Protein AF-A0A7W6H1Q8-F1 (afdb_monomer_lite)

Organism: NCBI:txid1563671

Foldseek 3Di:
DDPLVVLVVLLVVLVVQLVVLVVVLVVLVVVLVVLVVVLVVLVVVVVVCVVPVVPDPPCVPVVVVVVVVSVVVNVVSVVVNVVSVVVNVVSVVSSVVSVVSSVVSVVVSVVVVVVVVVVVVVVVVVVVVVVVVVVVVVVVDDDD

Secondary structure (DSSP, 8-state):
--HHHHHHHHHHHHHHHHHHHHHHHHHHHHHHHHHHHHHHHHHHHHHHHHHTTTS-TT-HHHHHHHHHHHHHHHHHHHHHHHHHHHHHHHHHHHHHHHHHHHHHHHHHHHHHHHHHHHHHHHHHHHHHHHHHHHHHHHHH----

Radius of gyration: 34.93 Å; chains: 1; bounding box: 80×15×109 Å

Sequence (144 aa):
MSVISDLKEMQKLVDVKYRQQQESFARLLIQEDSLRKSLLRVDEHLADSRCNADADQKEIGADILWQAWLGRKKKELNMHLAKVLATKEQHIEQVRKAYGKVRITNALLSDESKKAKQKREKIQLDRTLDSAAAQHFKGAFRPC

Structure (mmCIF, N/CA/C/O backbone):
data_AF-A0A7W6H1Q8-F1
#
_entry.id   AF-A0A7W6H1Q8-F1
#
loop_
_atom_site.group_PDB
_atom_site.id
_atom_site.type_symbol
_atom_site.label_atom_id
_atom_site.label_alt_id
_atom_site.label_comp_id
_atom_site.label_asym_id
_atom_site.label_entity_id
_atom_site.label_seq_id
_atom_site.pdbx_PDB_ins_code
_atom_site.Cartn_x
_atom_site.Cartn_y
_atom_site.Cartn_z
_atom_site.occupancy
_atom_site.B_iso_or_equiv
_atom_site.auth_seq_id
_atom_site.auth_comp_id
_atom_site.auth_asym_id
_atom_site.auth_atom_id
_atom_site.pdbx_PDB_model_num
ATOM 1 N N . MET A 1 1 ? -7.532 6.762 33.526 1.00 57.00 1 MET A N 1
ATOM 2 C CA . MET A 1 1 ? -7.878 6.918 32.095 1.00 57.00 1 MET A CA 1
ATOM 3 C C . MET A 1 1 ? -8.964 5.908 31.746 1.00 57.00 1 MET A C 1
ATOM 5 O O . MET A 1 1 ? -9.005 4.856 32.370 1.00 57.00 1 MET A O 1
ATOM 9 N N . SER A 1 2 ? -9.922 6.259 30.882 1.00 84.94 2 SER A N 1
ATOM 10 C CA . SER A 1 2 ? -11.028 5.361 30.506 1.00 84.94 2 SER A CA 1
ATOM 11 C C . SER A 1 2 ? -10.645 4.585 29.249 1.00 84.94 2 SER A C 1
ATOM 13 O O . SER A 1 2 ? -10.211 5.207 28.289 1.00 84.94 2 SER A O 1
ATOM 15 N N . VAL A 1 3 ? -10.898 3.273 29.217 1.00 89.12 3 VAL A N 1
ATOM 16 C CA . VAL A 1 3 ? -10.614 2.374 28.074 1.00 89.12 3 VAL A CA 1
ATOM 17 C C . VAL A 1 3 ? -11.111 2.936 26.733 1.00 89.12 3 VAL A C 1
ATOM 19 O O . VAL A 1 3 ? -10.443 2.822 25.711 1.00 89.12 3 VAL A O 1
ATOM 22 N N . ILE A 1 4 ? -12.267 3.609 26.726 1.00 92.31 4 ILE A N 1
ATOM 23 C CA . ILE A 1 4 ? -12.826 4.240 25.519 1.00 92.31 4 ILE A CA 1
ATOM 24 C C . ILE A 1 4 ? -11.965 5.419 25.041 1.00 92.31 4 ILE A C 1
ATOM 26 O O . ILE A 1 4 ? -11.854 5.648 23.839 1.00 92.31 4 ILE A O 1
ATOM 30 N N . SER A 1 5 ? -11.382 6.187 25.963 1.00 93.12 5 SER A N 1
ATOM 31 C CA . SER A 1 5 ? -10.472 7.288 25.631 1.00 93.12 5 SER A CA 1
ATOM 32 C C . SER A 1 5 ? -9.204 6.756 24.969 1.00 93.12 5 SER A C 1
ATOM 34 O O . SER A 1 5 ? -8.824 7.245 23.908 1.00 93.12 5 SER A O 1
ATOM 36 N N . ASP A 1 6 ? -8.619 5.706 25.541 1.00 93.94 6 ASP A N 1
ATOM 37 C CA . ASP A 1 6 ? -7.379 5.102 25.048 1.00 93.94 6 ASP A CA 1
ATOM 38 C C . ASP A 1 6 ? -7.594 4.476 23.656 1.00 93.94 6 ASP A C 1
ATOM 40 O O . ASP A 1 6 ? -6.787 4.657 22.744 1.00 93.94 6 ASP A O 1
ATOM 44 N N . LEU A 1 7 ? -8.741 3.817 23.436 1.00 94.69 7 LEU A N 1
ATOM 45 C CA . LEU A 1 7 ? -9.123 3.287 22.121 1.00 94.69 7 LEU A CA 1
ATOM 46 C C . LEU A 1 7 ? -9.336 4.388 21.072 1.00 94.69 7 LEU A C 1
ATOM 48 O O . LEU A 1 7 ? -8.983 4.193 19.910 1.00 94.69 7 LEU A O 1
ATOM 52 N N . LYS A 1 8 ? -9.880 5.551 21.455 1.00 95.06 8 LYS A N 1
ATOM 53 C CA . LYS A 1 8 ? -10.011 6.707 20.548 1.00 95.06 8 LYS A CA 1
ATOM 54 C C . LYS A 1 8 ? -8.658 7.298 20.172 1.00 95.06 8 LYS A C 1
ATOM 56 O O . LYS A 1 8 ? -8.475 7.737 19.040 1.00 95.06 8 LYS A O 1
ATOM 61 N N . GLU A 1 9 ? -7.716 7.340 21.105 1.00 95.50 9 GLU A N 1
ATOM 62 C CA . GLU A 1 9 ? -6.357 7.796 20.819 1.00 95.50 9 GLU A CA 1
ATOM 63 C C . GLU A 1 9 ? -5.632 6.820 19.888 1.00 95.50 9 GLU A C 1
ATOM 65 O O . GLU A 1 9 ? -5.071 7.229 18.868 1.00 95.50 9 GLU A O 1
ATOM 70 N N . MET A 1 10 ? -5.750 5.518 20.160 1.00 95.56 10 MET A N 1
ATOM 71 C CA . MET A 1 10 ? -5.230 4.468 19.287 1.00 95.56 10 MET A CA 1
ATOM 72 C C . MET A 1 10 ? -5.835 4.545 17.882 1.00 95.56 10 MET A C 1
ATOM 74 O O . MET A 1 10 ? -5.099 4.442 16.903 1.00 95.56 10 MET A O 1
ATOM 78 N N . GLN A 1 11 ? -7.148 4.769 17.767 1.00 96.69 11 GLN A N 1
ATOM 79 C CA . GLN A 1 11 ? -7.835 4.932 16.483 1.00 96.69 11 GLN A CA 1
ATOM 80 C C . GLN A 1 11 ? -7.198 6.052 15.659 1.00 96.69 11 GLN A C 1
ATOM 82 O O . GLN A 1 11 ? -6.792 5.819 14.524 1.00 96.69 11 GLN A O 1
ATOM 87 N N . LYS A 1 12 ? -7.024 7.239 16.256 1.00 96.81 12 LYS A N 1
ATOM 88 C CA . LYS A 1 12 ? -6.387 8.380 15.583 1.00 96.81 12 LYS A CA 1
ATOM 89 C C . LYS A 1 12 ? -4.986 8.034 15.085 1.00 96.81 12 LYS A C 1
ATOM 91 O O . LYS A 1 12 ? -4.638 8.355 13.952 1.00 96.81 12 LYS A O 1
ATOM 96 N N . LEU A 1 13 ? -4.182 7.372 15.916 1.00 96.69 13 LEU A N 1
ATOM 97 C CA . LEU A 1 13 ? -2.806 7.017 15.568 1.00 96.69 13 LEU A CA 1
ATOM 98 C C . LEU A 1 13 ? -2.765 6.008 14.413 1.00 96.69 13 LEU A C 1
ATOM 100 O O . LEU A 1 13 ? -1.994 6.169 13.463 1.00 96.69 13 LEU A O 1
ATOM 104 N N . VAL A 1 14 ? -3.617 4.985 14.470 1.00 97.12 14 VAL A N 1
ATOM 105 C CA . VAL A 1 14 ? -3.715 3.954 13.434 1.00 97.12 14 VAL A CA 1
ATOM 106 C C . VAL A 1 14 ? -4.236 4.541 12.117 1.00 97.12 14 VAL A C 1
ATOM 108 O O . VAL A 1 14 ? -3.687 4.212 11.065 1.00 97.12 14 VAL A O 1
ATOM 111 N N . ASP A 1 15 ? -5.198 5.465 12.160 1.00 97.31 15 ASP A N 1
ATOM 112 C CA . ASP A 1 15 ? -5.695 6.181 10.979 1.00 97.31 15 ASP A CA 1
ATOM 113 C C . ASP A 1 15 ? -4.600 7.023 10.315 1.00 97.31 15 ASP A C 1
ATOM 115 O O . ASP A 1 15 ? -4.421 6.968 9.097 1.00 97.31 15 ASP A O 1
ATOM 119 N N . VAL A 1 16 ? -3.820 7.769 11.104 1.00 97.50 16 VAL A N 1
ATOM 120 C CA . VAL A 1 16 ? -2.683 8.550 10.589 1.00 97.50 16 VAL A CA 1
ATOM 121 C C . VAL A 1 16 ? -1.650 7.630 9.940 1.00 97.50 16 VAL A C 1
ATOM 123 O O . VAL A 1 16 ? -1.191 7.898 8.828 1.00 97.50 16 VAL A O 1
ATOM 126 N N . LYS A 1 17 ? -1.315 6.508 10.588 1.00 96.06 17 LYS A N 1
ATOM 127 C CA . LYS A 1 17 ? -0.397 5.512 10.019 1.00 96.06 17 LYS A CA 1
ATOM 128 C C . LYS A 1 17 ? -0.936 4.912 8.725 1.00 96.06 17 LYS A C 1
ATOM 130 O O . LYS A 1 17 ? -0.164 4.733 7.789 1.00 96.06 17 LYS A O 1
ATOM 135 N N . TYR A 1 18 ? -2.230 4.617 8.649 1.00 97.94 18 TYR A N 1
ATOM 136 C CA . TYR A 1 18 ? -2.847 4.101 7.433 1.00 97.94 18 TYR A CA 1
ATOM 137 C C . TYR A 1 18 ? -2.758 5.102 6.276 1.00 97.94 18 TYR A C 1
ATOM 139 O O . TYR A 1 18 ? -2.285 4.731 5.202 1.00 97.94 18 TYR A O 1
ATOM 147 N N . ARG A 1 19 ? -3.097 6.375 6.514 1.00 97.38 19 ARG A N 1
ATOM 148 C CA . ARG A 1 19 ? -2.972 7.446 5.508 1.00 97.38 19 ARG A CA 1
ATOM 149 C C . ARG A 1 19 ? -1.538 7.602 5.013 1.00 97.38 19 ARG A C 1
ATOM 151 O O . ARG A 1 19 ? -1.305 7.627 3.810 1.00 97.38 19 ARG A O 1
ATOM 158 N N . GLN A 1 20 ? -0.568 7.594 5.928 1.00 96.62 20 GLN A N 1
ATOM 159 C CA . GLN A 1 20 ? 0.851 7.652 5.574 1.00 96.62 20 GLN A CA 1
ATOM 160 C C . GLN A 1 20 ? 1.253 6.508 4.623 1.00 96.62 20 GLN A C 1
ATOM 162 O O . GLN A 1 20 ? 1.997 6.726 3.664 1.00 96.62 20 GLN A O 1
ATOM 167 N N . GLN A 1 21 ? 0.760 5.288 4.867 1.00 96.44 21 GLN A N 1
ATOM 168 C CA . GLN A 1 21 ? 1.037 4.144 3.993 1.00 96.44 21 GLN A CA 1
ATOM 169 C C . GLN A 1 21 ? 0.340 4.265 2.636 1.00 96.44 21 GLN A C 1
ATOM 171 O O . GLN A 1 21 ? 0.949 3.945 1.615 1.00 96.44 21 GLN A O 1
ATOM 176 N N . GLN A 1 22 ? -0.897 4.770 2.599 1.00 96.69 22 GLN A N 1
ATOM 177 C CA . GLN A 1 22 ? -1.608 5.037 1.346 1.00 96.69 22 GLN A CA 1
ATOM 178 C C . GLN A 1 22 ? -0.876 6.068 0.481 1.00 96.69 22 GLN A C 1
ATOM 180 O O . GLN A 1 22 ? -0.692 5.837 -0.709 1.00 96.69 22 GLN A O 1
ATOM 185 N N . GLU A 1 23 ? -0.409 7.172 1.068 1.00 96.69 23 GLU A N 1
ATOM 186 C CA . GLU A 1 23 ? 0.355 8.200 0.351 1.00 96.69 23 GLU A CA 1
ATOM 187 C C . GLU A 1 23 ? 1.680 7.657 -0.190 1.00 96.69 23 GLU A C 1
ATOM 189 O O . GLU A 1 23 ? 2.064 7.933 -1.326 1.00 96.69 23 GLU A O 1
ATOM 194 N N . SER A 1 24 ? 2.386 6.862 0.619 1.00 94.06 24 SER A N 1
ATOM 195 C CA . SER A 1 24 ? 3.617 6.191 0.196 1.00 94.06 24 SER A CA 1
ATOM 196 C C . SER A 1 24 ? 3.371 5.276 -1.007 1.00 94.06 24 SER A C 1
ATOM 198 O O . SER A 1 24 ? 4.078 5.359 -2.011 1.00 94.06 24 SER A O 1
ATOM 200 N N . PHE A 1 25 ? 2.308 4.472 -0.949 1.00 96.44 25 PHE A N 1
ATOM 201 C CA . PHE A 1 25 ? 1.914 3.597 -2.047 1.00 96.44 25 PHE A CA 1
ATOM 202 C C . PHE A 1 25 ? 1.479 4.377 -3.296 1.00 96.44 25 PHE A C 1
ATOM 204 O O . PHE A 1 25 ? 1.875 4.026 -4.404 1.00 96.44 25 PHE A O 1
ATOM 211 N N . ALA A 1 26 ? 0.735 5.474 -3.138 1.00 96.19 26 ALA A N 1
ATOM 212 C CA . ALA A 1 26 ? 0.333 6.334 -4.249 1.00 96.19 26 ALA A CA 1
ATOM 213 C C . ALA A 1 26 ? 1.544 6.937 -4.977 1.00 96.19 26 ALA A C 1
ATOM 215 O O . ALA A 1 26 ? 1.589 6.930 -6.207 1.00 96.19 26 ALA A O 1
ATOM 216 N N . ARG A 1 27 ? 2.568 7.386 -4.237 1.00 95.94 27 ARG A N 1
ATOM 217 C CA . ARG A 1 27 ? 3.835 7.849 -4.830 1.00 95.94 27 ARG A CA 1
ATOM 218 C C . ARG A 1 27 ? 4.515 6.757 -5.655 1.00 95.94 27 ARG A C 1
ATOM 220 O O . ARG A 1 27 ? 5.004 7.045 -6.744 1.00 95.94 27 ARG A O 1
ATOM 227 N N . LEU A 1 28 ? 4.507 5.515 -5.173 1.00 96.25 28 LEU A N 1
ATOM 228 C CA . LEU A 1 28 ? 5.060 4.377 -5.909 1.00 96.25 28 LEU A CA 1
ATOM 229 C C . LEU A 1 28 ? 4.290 4.112 -7.212 1.00 96.25 28 LEU A C 1
ATOM 231 O O . LEU A 1 28 ? 4.912 3.886 -8.247 1.00 96.25 28 LEU A O 1
ATOM 235 N N . LEU A 1 29 ? 2.956 4.199 -7.197 1.00 96.88 29 LEU A N 1
ATOM 236 C CA . LEU A 1 29 ? 2.140 4.045 -8.410 1.00 96.88 29 LEU A CA 1
ATOM 237 C C . LEU A 1 29 ? 2.433 5.133 -9.451 1.00 96.88 29 LEU A C 1
ATOM 239 O O . LEU A 1 29 ? 2.514 4.834 -10.640 1.00 96.88 29 LEU A O 1
ATOM 243 N N . ILE A 1 30 ? 2.642 6.379 -9.015 1.00 97.56 30 ILE A N 1
ATOM 244 C CA . ILE A 1 30 ? 3.042 7.479 -9.906 1.00 97.56 30 ILE A CA 1
ATOM 245 C C . ILE A 1 30 ? 4.413 7.190 -10.535 1.00 97.56 30 ILE A C 1
ATOM 247 O O . ILE A 1 30 ? 4.599 7.381 -11.737 1.00 97.56 30 ILE A O 1
ATOM 251 N N . GLN A 1 31 ? 5.369 6.691 -9.744 1.00 96.56 31 GLN A N 1
ATOM 252 C CA . GLN A 1 31 ? 6.682 6.286 -10.255 1.00 96.56 31 GLN A CA 1
ATOM 253 C C . GLN A 1 31 ? 6.562 5.160 -11.289 1.00 96.56 31 GLN A C 1
ATOM 255 O O . GLN A 1 31 ? 7.141 5.262 -12.368 1.00 96.56 31 GLN A O 1
ATOM 260 N N . GLU A 1 32 ? 5.772 4.125 -11.005 1.00 97.69 32 GLU A N 1
ATOM 261 C CA . GLU A 1 32 ? 5.503 3.034 -11.945 1.00 97.69 32 GLU A CA 1
ATOM 262 C C . GLU A 1 32 ? 4.913 3.545 -13.269 1.00 97.69 32 GLU A C 1
ATOM 264 O O . GLU A 1 32 ? 5.411 3.195 -14.339 1.00 97.69 32 GLU A O 1
ATOM 269 N N . ASP A 1 33 ? 3.889 4.399 -13.206 1.00 97.94 33 ASP A N 1
ATOM 270 C CA . ASP A 1 33 ? 3.245 4.975 -14.390 1.00 97.94 33 ASP A CA 1
ATOM 271 C C . ASP A 1 33 ? 4.228 5.816 -15.221 1.00 97.94 33 ASP A C 1
ATOM 273 O O . ASP A 1 33 ? 4.326 5.654 -16.438 1.00 97.94 33 ASP A O 1
ATOM 277 N N . SER A 1 34 ? 5.034 6.658 -14.567 1.00 97.56 34 SER A N 1
ATOM 278 C CA . SER A 1 34 ? 6.052 7.465 -15.253 1.00 97.56 34 SER A CA 1
ATOM 279 C C . SER A 1 34 ? 7.116 6.619 -15.965 1.00 97.56 34 SER A C 1
ATOM 281 O O . SER A 1 34 ? 7.510 6.947 -17.090 1.00 97.56 34 SER A O 1
ATOM 283 N N . LEU A 1 35 ? 7.545 5.503 -15.363 1.00 97.31 35 LEU A N 1
ATOM 284 C CA . LEU A 1 35 ? 8.485 4.565 -15.980 1.00 97.31 35 LEU A CA 1
ATOM 285 C C . LEU A 1 35 ? 7.856 3.875 -17.191 1.00 97.31 35 LEU A C 1
ATOM 287 O O . LEU A 1 35 ? 8.482 3.818 -18.249 1.00 97.31 35 LEU A O 1
ATOM 291 N N . ARG A 1 36 ? 6.603 3.419 -17.076 1.00 97.50 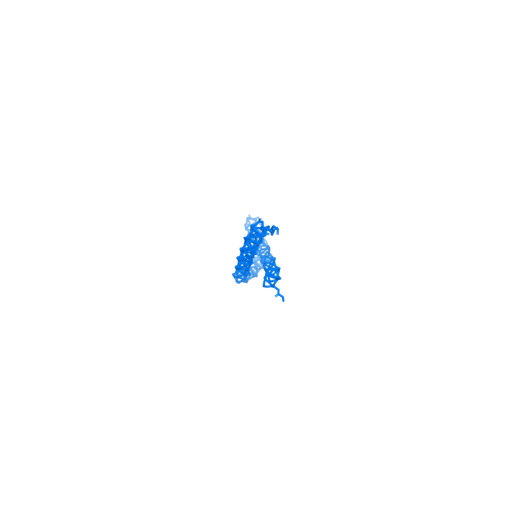36 ARG A N 1
ATOM 292 C CA . ARG A 1 36 ? 5.867 2.806 -18.193 1.00 97.50 36 ARG A CA 1
ATOM 293 C C . ARG A 1 36 ? 5.694 3.779 -19.359 1.00 97.50 36 ARG A C 1
ATOM 295 O O . ARG A 1 36 ? 5.976 3.417 -20.495 1.00 97.50 36 ARG A O 1
ATOM 302 N N . LYS A 1 37 ? 5.326 5.033 -19.085 1.00 97.19 37 LYS A N 1
ATOM 303 C CA . LYS A 1 37 ? 5.244 6.099 -20.101 1.00 97.19 37 LYS A CA 1
ATOM 304 C C . LYS A 1 37 ? 6.588 6.408 -20.755 1.00 97.19 37 LYS A C 1
ATOM 306 O O . LYS A 1 37 ? 6.629 6.789 -21.919 1.00 97.19 37 LYS A O 1
ATOM 311 N N . SER A 1 38 ? 7.685 6.299 -20.010 1.00 95.25 38 SER A N 1
ATOM 312 C CA . SER A 1 38 ? 9.029 6.514 -20.559 1.00 95.25 38 SER A CA 1
ATOM 313 C C . SER A 1 38 ? 9.453 5.356 -21.462 1.00 95.25 38 SER A C 1
ATOM 315 O O . SER A 1 38 ? 10.038 5.593 -22.512 1.00 95.25 38 SER A O 1
ATOM 317 N N . LEU A 1 39 ? 9.110 4.116 -21.093 1.00 95.44 39 LEU A N 1
ATOM 318 C CA . LEU A 1 39 ? 9.327 2.940 -21.938 1.00 95.44 39 LEU A CA 1
ATOM 319 C C . LEU A 1 39 ? 8.526 3.019 -23.239 1.00 95.44 39 LEU A C 1
ATOM 321 O O . LEU A 1 39 ? 9.101 2.790 -24.296 1.00 95.44 39 LEU A O 1
ATOM 325 N N . LEU A 1 40 ? 7.248 3.407 -23.167 1.00 94.94 40 LEU A N 1
ATOM 326 C CA . LEU A 1 40 ? 6.411 3.600 -24.356 1.00 94.94 40 LEU A CA 1
ATOM 327 C C . LEU A 1 40 ? 7.026 4.616 -25.324 1.00 94.94 40 LEU A C 1
ATOM 329 O O . LEU A 1 40 ? 7.173 4.308 -26.497 1.00 94.94 40 LEU A O 1
ATOM 333 N N . ARG A 1 41 ? 7.489 5.769 -24.823 1.00 92.19 41 ARG A N 1
ATOM 334 C CA . ARG A 1 41 ? 8.175 6.775 -25.652 1.00 92.19 41 ARG A CA 1
ATOM 335 C C . ARG A 1 41 ? 9.440 6.239 -26.322 1.00 92.19 41 ARG A C 1
ATOM 337 O O . ARG A 1 41 ? 9.700 6.530 -27.482 1.00 92.19 41 ARG A O 1
ATOM 344 N N . VAL A 1 42 ? 10.242 5.454 -25.601 1.00 90.12 42 VAL A N 1
ATOM 345 C CA . VAL A 1 42 ? 11.437 4.811 -26.177 1.00 90.12 42 VAL A CA 1
ATOM 346 C C . VAL A 1 42 ? 11.052 3.812 -27.273 1.00 90.12 42 VAL A C 1
ATOM 348 O O . VAL A 1 42 ? 11.743 3.728 -28.286 1.00 90.12 42 VAL A O 1
ATOM 351 N N . ASP A 1 43 ? 9.954 3.082 -27.091 1.00 88.81 43 ASP A N 1
ATOM 352 C CA . ASP A 1 43 ? 9.452 2.122 -28.075 1.00 88.81 43 ASP A CA 1
ATOM 353 C C . ASP A 1 43 ? 8.853 2.804 -29.316 1.00 88.81 43 ASP A C 1
ATOM 355 O O . ASP A 1 43 ? 9.089 2.334 -30.427 1.00 88.81 43 ASP A O 1
ATOM 359 N N . GLU A 1 44 ? 8.168 3.938 -29.150 1.00 88.56 44 GLU A N 1
ATOM 360 C CA . GLU A 1 44 ? 7.696 4.794 -30.249 1.00 88.56 44 GLU A CA 1
ATOM 361 C C . GLU A 1 44 ? 8.872 5.302 -31.091 1.00 88.56 44 GLU A C 1
ATOM 363 O O . GLU A 1 44 ? 8.904 5.078 -32.298 1.00 88.56 44 GLU A O 1
ATOM 368 N N . HIS A 1 45 ? 9.908 5.865 -30.456 1.00 84.00 45 HIS A N 1
ATOM 369 C CA . HIS A 1 45 ? 11.111 6.302 -31.171 1.00 84.00 45 HIS A CA 1
ATOM 370 C C . HIS A 1 45 ? 11.800 5.158 -31.930 1.00 84.00 45 HIS A C 1
ATOM 372 O O . HIS A 1 45 ? 12.294 5.360 -33.036 1.00 84.00 45 HIS A O 1
ATOM 378 N N . LEU A 1 46 ? 11.817 3.944 -31.367 1.00 80.56 46 LEU A N 1
ATOM 379 C CA . LEU A 1 46 ? 12.356 2.764 -32.049 1.00 80.56 46 LEU A CA 1
ATOM 380 C C . LEU A 1 46 ? 11.520 2.339 -33.260 1.00 80.56 46 LEU A C 1
ATOM 382 O O . LEU A 1 46 ? 12.087 1.818 -34.221 1.00 80.56 46 LEU A O 1
ATOM 386 N N . ALA A 1 47 ? 10.198 2.495 -33.206 1.00 81.31 47 ALA A N 1
ATOM 387 C CA . ALA A 1 47 ? 9.314 2.193 -34.325 1.00 81.31 47 ALA A CA 1
ATOM 388 C C . ALA A 1 47 ? 9.468 3.239 -35.440 1.00 81.31 47 ALA A C 1
ATOM 390 O O . ALA A 1 47 ? 9.691 2.869 -36.592 1.00 81.31 47 ALA A O 1
ATOM 391 N N . ASP A 1 48 ? 9.464 4.525 -35.084 1.00 80.12 48 ASP A N 1
ATOM 392 C CA . ASP A 1 48 ? 9.618 5.639 -36.025 1.00 80.12 48 ASP A CA 1
ATOM 393 C C . ASP A 1 48 ? 10.962 5.587 -36.762 1.00 80.12 48 ASP A C 1
ATOM 395 O O . ASP A 1 48 ? 11.015 5.761 -37.981 1.00 80.12 48 ASP A O 1
ATOM 399 N N . SER A 1 49 ? 12.060 5.294 -36.054 1.00 73.06 49 SER A N 1
ATOM 400 C CA . SER A 1 49 ? 13.378 5.150 -36.685 1.00 73.06 49 SER A CA 1
ATOM 401 C C . SER A 1 49 ? 13.433 3.990 -37.686 1.00 73.06 49 SER A C 1
ATOM 403 O O . SER A 1 49 ? 14.136 4.098 -38.684 1.00 73.06 49 SER A O 1
ATOM 405 N N . ARG A 1 50 ? 12.686 2.896 -37.469 1.00 71.94 50 ARG A N 1
ATOM 406 C CA . ARG A 1 50 ? 12.640 1.765 -38.417 1.00 71.94 50 ARG A CA 1
ATOM 407 C C . ARG A 1 50 ? 11.827 2.090 -39.665 1.00 71.94 50 ARG A C 1
ATOM 409 O O . ARG A 1 50 ? 12.230 1.692 -40.748 1.00 71.94 50 ARG A O 1
ATOM 416 N N . CYS A 1 51 ? 10.712 2.804 -39.520 1.00 70.62 51 CYS A N 1
ATOM 417 C CA . CYS A 1 51 ? 9.859 3.185 -40.649 1.00 70.62 51 CYS A CA 1
ATOM 418 C C . CYS A 1 51 ? 10.526 4.209 -41.584 1.00 70.62 51 CYS A C 1
ATOM 420 O O . CYS A 1 51 ? 10.235 4.221 -42.774 1.00 70.62 51 CYS A O 1
ATOM 422 N N . ASN A 1 52 ? 11.424 5.052 -41.062 1.00 63.84 52 ASN A N 1
ATOM 423 C CA . ASN A 1 52 ? 12.107 6.098 -41.834 1.00 63.84 52 ASN A CA 1
ATOM 424 C C . ASN A 1 52 ? 13.467 5.663 -42.424 1.00 63.84 52 ASN A C 1
ATOM 426 O O . ASN A 1 52 ? 14.097 6.441 -43.138 1.00 63.84 52 ASN A O 1
ATOM 430 N N . ALA A 1 53 ? 13.929 4.438 -42.149 1.00 59.75 53 ALA A N 1
ATOM 431 C CA . ALA A 1 53 ? 15.245 3.943 -42.571 1.00 59.75 53 ALA A CA 1
ATOM 432 C C . ALA A 1 53 ? 15.363 3.632 -44.081 1.00 59.75 53 ALA A C 1
ATOM 434 O O . ALA A 1 53 ? 16.478 3.493 -44.581 1.00 59.75 53 ALA A O 1
ATOM 435 N N . ASP A 1 54 ? 14.250 3.571 -44.821 1.00 56.19 54 ASP A N 1
ATOM 436 C CA . ASP A 1 54 ? 14.246 3.309 -46.271 1.00 56.19 54 ASP A CA 1
ATOM 437 C C . ASP A 1 54 ? 14.691 4.522 -47.122 1.00 56.19 54 ASP A C 1
ATOM 439 O O . ASP A 1 54 ? 14.898 4.379 -48.328 1.00 56.19 54 ASP A O 1
ATOM 443 N N . ALA A 1 55 ? 14.860 5.713 -46.528 1.00 56.81 55 ALA A N 1
ATOM 444 C CA . ALA A 1 55 ? 15.093 6.953 -47.275 1.00 56.81 55 ALA A CA 1
ATOM 445 C C . ALA A 1 55 ? 16.567 7.386 -47.423 1.00 56.81 55 ALA A C 1
ATOM 447 O O . ALA A 1 55 ? 16.874 8.058 -48.403 1.00 56.81 55 ALA A O 1
ATOM 448 N N . ASP A 1 56 ? 17.492 7.007 -46.527 1.00 54.44 56 ASP A N 1
ATOM 449 C CA . ASP A 1 56 ? 18.873 7.526 -46.571 1.00 54.44 56 ASP A CA 1
ATOM 450 C C . ASP A 1 56 ? 19.938 6.513 -46.109 1.00 54.44 56 ASP A C 1
ATOM 452 O O . ASP A 1 56 ? 20.265 6.352 -44.935 1.00 54.44 56 ASP A O 1
ATOM 456 N N . GLN A 1 57 ? 20.575 5.860 -47.083 1.00 52.22 57 GLN A N 1
ATOM 457 C CA . GLN A 1 57 ? 21.598 4.819 -46.901 1.00 52.22 57 GLN A CA 1
ATOM 458 C C . GLN A 1 57 ? 22.990 5.361 -46.476 1.00 52.22 57 GLN A C 1
ATOM 460 O O . GLN A 1 57 ? 23.983 4.634 -46.531 1.00 52.22 57 GLN A O 1
ATOM 465 N N . LYS A 1 58 ? 23.106 6.638 -46.071 1.00 49.59 58 LYS A N 1
ATOM 466 C CA . LYS A 1 58 ? 24.398 7.325 -45.830 1.00 49.59 58 LYS A CA 1
ATOM 467 C C . LYS A 1 58 ? 24.804 7.512 -44.358 1.00 49.59 58 LYS A C 1
ATOM 469 O O . LYS A 1 58 ? 25.948 7.886 -44.118 1.00 49.59 58 LYS A O 1
ATOM 474 N N . GLU A 1 59 ? 23.963 7.178 -43.375 1.00 53.66 59 GLU A N 1
ATOM 475 C CA . GLU A 1 59 ? 24.246 7.421 -41.939 1.00 53.66 59 GLU A CA 1
ATOM 476 C C . GLU A 1 59 ? 24.390 6.154 -41.067 1.00 53.66 59 GLU A C 1
ATOM 478 O O . GLU A 1 59 ? 24.191 6.178 -39.852 1.00 53.66 59 GLU A O 1
ATOM 483 N N . ILE A 1 60 ? 24.804 5.030 -41.659 1.00 57.66 60 ILE A N 1
ATOM 484 C CA . ILE A 1 60 ? 24.849 3.702 -41.007 1.00 57.66 60 ILE A CA 1
ATOM 485 C C . ILE A 1 60 ? 25.615 3.704 -39.661 1.00 57.66 60 ILE A C 1
ATOM 487 O O . ILE A 1 60 ? 25.234 3.009 -38.721 1.00 57.66 60 ILE A O 1
ATOM 491 N N . GLY A 1 61 ? 26.679 4.501 -39.519 1.00 58.34 61 GLY A N 1
ATOM 492 C CA . GLY A 1 61 ? 27.455 4.576 -38.271 1.00 58.34 61 GLY A CA 1
ATOM 493 C C . GLY A 1 61 ? 26.772 5.349 -37.132 1.00 58.34 61 GLY A C 1
ATOM 494 O O . GLY A 1 61 ? 26.923 4.981 -35.965 1.00 58.34 61 GLY A O 1
ATOM 495 N N . ALA A 1 62 ? 26.013 6.401 -37.456 1.00 64.81 62 ALA A N 1
ATOM 496 C CA . ALA A 1 62 ? 25.293 7.208 -36.471 1.00 64.81 62 ALA A CA 1
ATOM 497 C C . ALA A 1 62 ? 24.049 6.468 -35.951 1.00 64.81 62 ALA A C 1
ATOM 499 O O . ALA A 1 62 ? 23.794 6.479 -34.743 1.00 64.81 62 ALA A O 1
ATOM 500 N N . ASP A 1 63 ? 23.350 5.738 -36.827 1.00 73.88 63 ASP A N 1
ATOM 501 C CA . ASP A 1 63 ? 22.189 4.928 -36.448 1.00 73.88 63 ASP A CA 1
ATOM 502 C C . ASP A 1 63 ? 22.579 3.777 -35.502 1.00 73.88 63 ASP A C 1
ATOM 504 O O . ASP A 1 63 ? 21.965 3.610 -34.453 1.00 73.88 63 ASP A O 1
ATOM 508 N N . ILE A 1 64 ? 23.681 3.055 -35.744 1.00 77.00 64 ILE A N 1
ATOM 509 C CA . ILE A 1 64 ? 24.121 1.971 -34.838 1.00 77.00 64 ILE A CA 1
ATOM 510 C C . ILE A 1 64 ? 24.393 2.486 -33.412 1.00 77.00 64 ILE A C 1
ATOM 512 O O . ILE A 1 64 ? 24.005 1.846 -32.427 1.00 77.00 64 ILE A O 1
ATOM 516 N N . LEU A 1 65 ? 25.046 3.646 -33.272 1.00 82.19 65 LEU A N 1
ATOM 517 C CA . LEU A 1 65 ? 25.313 4.257 -31.964 1.00 82.19 65 LEU A CA 1
ATOM 518 C C . LEU A 1 65 ? 24.021 4.710 -31.269 1.00 82.19 65 LEU A C 1
ATOM 520 O O . LEU A 1 65 ? 23.879 4.507 -30.056 1.00 82.19 65 LEU A O 1
ATOM 524 N N . TRP A 1 66 ? 23.082 5.276 -32.030 1.00 81.56 66 TRP A N 1
ATOM 525 C CA . TRP A 1 66 ? 21.759 5.684 -31.560 1.00 81.56 66 TRP A CA 1
ATOM 526 C C . TRP A 1 66 ? 20.919 4.488 -31.088 1.00 81.56 66 TRP A C 1
ATOM 528 O O . TRP A 1 66 ? 20.454 4.473 -29.945 1.00 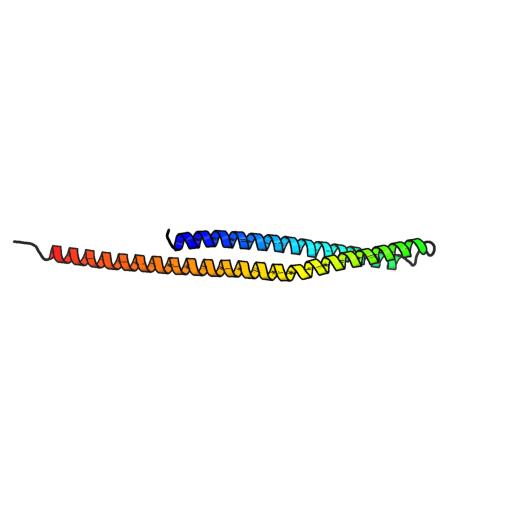81.56 66 TRP A O 1
ATOM 538 N N . GLN A 1 67 ? 20.825 3.429 -31.895 1.00 80.94 67 GLN A N 1
ATOM 539 C CA . GLN A 1 67 ? 20.148 2.174 -31.550 1.00 80.94 67 GLN A CA 1
ATOM 540 C C . GLN A 1 67 ? 20.761 1.528 -30.298 1.00 80.94 67 GLN A C 1
ATOM 542 O O . GLN A 1 67 ? 20.047 1.086 -29.392 1.00 80.94 67 GLN A O 1
ATOM 547 N N . ALA A 1 68 ? 22.094 1.519 -30.188 1.00 86.88 68 ALA A N 1
ATOM 548 C CA . ALA A 1 68 ? 22.777 0.999 -29.008 1.00 86.88 68 ALA A CA 1
ATOM 549 C C . ALA A 1 68 ? 22.484 1.835 -27.749 1.00 86.88 68 ALA A C 1
ATOM 551 O O . ALA A 1 68 ? 22.327 1.280 -26.656 1.00 86.88 68 ALA A O 1
ATOM 552 N N . TRP A 1 69 ? 22.400 3.164 -27.874 1.00 89.31 69 TRP A N 1
ATOM 553 C CA . TRP A 1 69 ? 22.014 4.046 -26.771 1.00 89.31 69 TRP A CA 1
ATOM 554 C C . TRP A 1 69 ? 20.558 3.822 -26.339 1.00 89.31 69 TRP A C 1
ATOM 556 O O . TRP A 1 69 ? 20.317 3.638 -25.143 1.00 89.31 69 TRP A O 1
ATOM 566 N N . LEU A 1 70 ? 19.619 3.725 -27.285 1.00 87.62 70 LEU A N 1
ATOM 567 C CA . LEU A 1 70 ? 18.212 3.391 -27.028 1.00 87.62 70 LEU A CA 1
ATOM 568 C C . LEU A 1 70 ? 18.074 2.044 -26.309 1.00 87.62 70 LEU A C 1
ATOM 570 O O . LEU A 1 70 ? 17.381 1.947 -25.295 1.00 87.62 70 LEU A O 1
ATOM 574 N N . GLY A 1 71 ? 18.796 1.017 -26.766 1.00 88.81 71 GLY A N 1
ATOM 575 C CA . GLY A 1 71 ? 18.815 -0.299 -26.126 1.00 88.81 71 GLY A CA 1
ATOM 576 C C . GLY A 1 71 ? 19.312 -0.249 -24.677 1.00 88.81 71 GLY A C 1
ATOM 577 O O . GLY A 1 71 ? 18.693 -0.834 -23.780 1.00 88.81 71 GLY A O 1
ATOM 578 N N . ARG A 1 72 ? 20.389 0.506 -24.409 1.00 92.12 72 ARG A N 1
ATOM 579 C CA . ARG A 1 72 ? 20.875 0.739 -23.037 1.00 92.12 72 ARG A CA 1
ATOM 580 C C . ARG A 1 72 ? 19.834 1.467 -22.187 1.00 92.12 72 ARG A C 1
ATOM 582 O O . ARG A 1 72 ? 19.600 1.054 -21.052 1.00 92.12 72 ARG A O 1
ATOM 589 N N . LYS A 1 73 ? 19.174 2.491 -22.733 1.00 92.69 73 LYS A N 1
ATOM 590 C CA . LYS A 1 73 ? 18.140 3.254 -22.021 1.00 92.69 73 LYS A CA 1
ATOM 591 C C . LYS A 1 73 ? 16.904 2.426 -21.702 1.00 92.69 73 LYS A C 1
ATOM 593 O O . LYS A 1 73 ? 16.434 2.457 -20.567 1.00 92.69 73 LYS A O 1
ATOM 598 N N . LYS A 1 74 ? 16.433 1.602 -22.638 1.00 93.88 74 LYS A N 1
ATOM 599 C CA . LYS A 1 74 ? 15.340 0.653 -22.391 1.00 93.88 74 LYS A CA 1
ATOM 600 C C . LYS A 1 74 ? 15.693 -0.335 -21.277 1.00 93.88 74 LYS A C 1
ATOM 602 O O . LYS A 1 74 ? 14.878 -0.583 -20.391 1.00 93.88 74 LYS A O 1
ATOM 607 N N . LYS A 1 75 ? 16.920 -0.873 -21.280 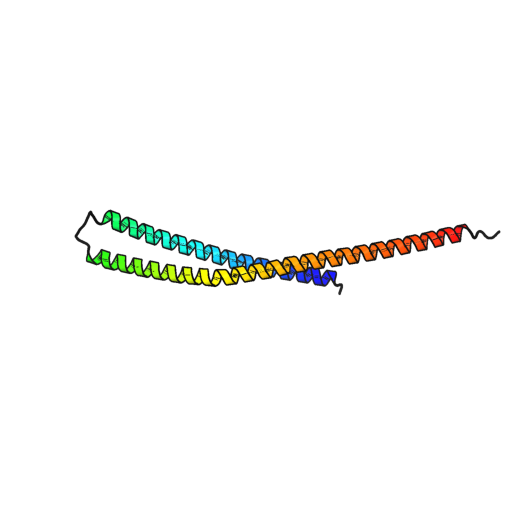1.00 95.44 75 LYS A N 1
ATOM 608 C CA . LYS A 1 75 ? 17.402 -1.775 -20.221 1.00 95.44 75 LYS A CA 1
ATOM 609 C C . LYS A 1 75 ? 17.434 -1.090 -18.851 1.00 95.44 75 LYS A C 1
ATOM 611 O O . LYS A 1 75 ? 16.996 -1.689 -17.872 1.00 95.44 75 LYS A O 1
ATOM 616 N N . GLU A 1 76 ? 17.919 0.148 -18.786 1.00 96.06 76 GLU A N 1
ATOM 617 C CA . GLU A 1 76 ? 17.940 0.964 -17.565 1.00 96.06 76 GLU A CA 1
ATOM 618 C C . GLU A 1 76 ? 16.520 1.180 -17.011 1.00 96.06 76 GLU A C 1
ATOM 620 O O . GLU A 1 76 ? 16.248 0.867 -15.850 1.00 96.06 76 GLU A O 1
ATOM 625 N N . LEU A 1 77 ? 15.583 1.616 -17.862 1.00 96.44 77 LEU A N 1
ATOM 626 C CA . LEU A 1 77 ? 14.182 1.827 -17.487 1.00 96.44 77 LEU A CA 1
ATOM 627 C C . LEU A 1 77 ? 13.493 0.534 -17.025 1.00 96.44 77 LEU A C 1
ATOM 629 O O . LEU A 1 77 ? 12.786 0.547 -16.018 1.00 96.44 77 LEU A O 1
ATOM 633 N N . ASN A 1 78 ? 13.731 -0.590 -17.706 1.00 96.94 78 ASN A N 1
ATOM 634 C CA . ASN A 1 78 ? 13.196 -1.894 -17.305 1.00 96.94 78 ASN A CA 1
ATOM 635 C C . ASN A 1 78 ? 13.742 -2.356 -15.950 1.00 96.94 78 ASN A C 1
ATOM 637 O O . ASN A 1 78 ? 12.991 -2.901 -15.143 1.00 96.94 78 ASN A O 1
ATOM 641 N N . MET A 1 79 ? 15.025 -2.112 -15.669 1.00 97.56 79 MET A N 1
ATOM 642 C CA . MET A 1 79 ? 15.617 -2.425 -14.367 1.00 97.56 79 MET A CA 1
ATOM 643 C C . MET A 1 79 ? 14.970 -1.594 -13.250 1.00 97.56 79 MET A C 1
ATOM 645 O O . MET A 1 79 ? 14.619 -2.127 -12.195 1.00 97.56 79 MET A O 1
ATOM 649 N N . HIS A 1 80 ? 14.756 -0.297 -13.488 1.00 96.88 80 HIS A N 1
ATOM 650 C CA . HIS A 1 80 ? 14.043 0.565 -12.544 1.00 96.88 80 HIS A CA 1
ATOM 651 C C . HIS A 1 80 ? 12.598 0.105 -12.332 1.00 96.88 80 HIS A C 1
ATOM 653 O O . HIS A 1 80 ? 12.155 0.009 -11.187 1.00 96.88 80 HIS A O 1
ATOM 659 N N . LEU A 1 81 ? 11.886 -0.246 -13.406 1.00 97.50 81 LEU A N 1
ATOM 660 C CA . LEU A 1 81 ? 10.521 -0.760 -13.321 1.00 97.50 81 LEU A CA 1
ATOM 661 C C . LEU A 1 81 ? 10.464 -2.062 -12.515 1.00 97.50 81 LEU A C 1
ATOM 663 O O . LEU A 1 81 ? 9.635 -2.181 -11.617 1.00 97.50 81 LEU A O 1
ATOM 667 N N . ALA A 1 82 ? 11.376 -3.002 -12.765 1.00 97.00 82 ALA A N 1
ATOM 668 C CA . ALA A 1 82 ? 11.460 -4.249 -12.008 1.00 97.00 82 ALA A CA 1
ATOM 669 C C . ALA A 1 82 ? 11.677 -3.996 -10.507 1.00 97.00 82 ALA A C 1
ATOM 671 O O . ALA A 1 82 ? 11.015 -4.612 -9.672 1.00 97.00 82 ALA A O 1
ATOM 672 N N . LYS A 1 83 ? 12.543 -3.039 -10.149 1.00 96.19 83 LYS A N 1
ATOM 673 C CA . LYS A 1 83 ? 12.769 -2.646 -8.751 1.00 96.19 83 LYS A CA 1
ATOM 674 C C . LYS A 1 83 ? 11.514 -2.043 -8.109 1.00 96.19 83 LYS A C 1
ATOM 676 O O . LYS A 1 83 ? 11.178 -2.390 -6.975 1.00 96.19 83 LYS A O 1
ATOM 681 N N . VAL A 1 84 ? 10.809 -1.163 -8.823 1.00 96.69 84 VAL A N 1
ATOM 682 C CA . VAL A 1 84 ? 9.542 -0.575 -8.353 1.00 96.69 84 VAL A CA 1
ATOM 683 C C . VAL A 1 84 ? 8.491 -1.663 -8.138 1.00 96.69 84 VAL A C 1
ATOM 685 O O . VAL A 1 84 ? 7.874 -1.701 -7.077 1.00 96.69 84 VAL A O 1
ATOM 688 N N . LEU A 1 85 ? 8.339 -2.593 -9.084 1.00 96.25 85 LEU A N 1
ATOM 689 C CA . LEU A 1 85 ? 7.410 -3.720 -8.973 1.00 96.25 85 LEU A CA 1
ATOM 690 C C . LEU A 1 85 ? 7.752 -4.648 -7.799 1.00 96.25 85 LEU A C 1
ATOM 692 O O . LEU A 1 85 ? 6.854 -5.039 -7.059 1.00 96.25 85 LEU A O 1
ATOM 696 N N . ALA A 1 86 ? 9.035 -4.939 -7.568 1.00 95.00 86 ALA A N 1
ATOM 697 C CA . ALA A 1 86 ? 9.467 -5.727 -6.413 1.00 95.00 86 ALA A CA 1
ATOM 698 C C . ALA A 1 86 ? 9.114 -5.041 -5.081 1.00 95.00 86 ALA A C 1
ATOM 700 O O . ALA A 1 86 ? 8.677 -5.687 -4.129 1.00 95.00 86 ALA A O 1
ATOM 701 N N . THR A 1 87 ? 9.256 -3.715 -5.021 1.00 94.44 87 THR A N 1
ATOM 702 C CA . THR A 1 87 ? 8.933 -2.930 -3.818 1.00 94.44 87 THR A CA 1
ATOM 703 C C . THR A 1 87 ? 7.413 -2.783 -3.642 1.00 94.44 87 THR A C 1
ATOM 705 O O . THR A 1 87 ? 6.912 -2.737 -2.518 1.00 94.44 87 THR A O 1
ATOM 708 N N . LYS A 1 88 ? 6.649 -2.767 -4.743 1.00 95.19 88 LYS A N 1
ATOM 709 C CA . LYS A 1 88 ? 5.186 -2.618 -4.758 1.00 95.19 88 LYS A CA 1
ATOM 710 C C . LYS A 1 88 ? 4.482 -3.661 -3.896 1.00 95.19 88 LYS A C 1
ATOM 712 O O . LYS A 1 88 ? 3.593 -3.296 -3.130 1.00 95.19 88 LYS A O 1
ATOM 717 N N . GLU A 1 89 ? 4.900 -4.922 -3.979 1.00 92.31 89 GLU A N 1
ATOM 718 C CA . GLU A 1 89 ? 4.286 -6.013 -3.211 1.00 92.31 89 GLU A CA 1
ATOM 719 C C . GLU A 1 89 ? 4.419 -5.785 -1.698 1.00 92.31 89 GLU A C 1
ATOM 721 O O . GLU A 1 89 ? 3.463 -5.939 -0.937 1.00 92.31 89 GLU A O 1
ATOM 726 N N . GLN A 1 90 ? 5.582 -5.296 -1.258 1.00 92.81 90 GLN A N 1
ATOM 727 C CA . GLN A 1 90 ? 5.815 -4.962 0.146 1.00 92.81 90 GLN A CA 1
ATOM 728 C C . GLN A 1 90 ? 4.906 -3.818 0.613 1.00 92.81 90 GLN A C 1
ATOM 730 O O . GLN A 1 90 ? 4.352 -3.880 1.713 1.00 92.81 90 GLN A O 1
ATOM 735 N N . HIS A 1 91 ? 4.714 -2.789 -0.216 1.00 94.38 91 HIS A N 1
ATOM 736 C CA . HIS A 1 91 ? 3.809 -1.685 0.108 1.00 94.38 91 HIS A CA 1
ATOM 737 C C . HIS A 1 91 ? 2.340 -2.119 0.147 1.00 94.38 91 HIS A C 1
ATOM 739 O O . HIS A 1 91 ? 1.613 -1.682 1.039 1.00 94.38 91 HIS A O 1
ATOM 745 N N . ILE A 1 92 ? 1.904 -2.997 -0.763 1.00 95.25 92 ILE A N 1
ATOM 746 C CA . ILE A 1 92 ? 0.545 -3.560 -0.742 1.00 95.25 92 ILE A CA 1
ATOM 747 C C . ILE A 1 92 ? 0.289 -4.242 0.601 1.00 95.25 92 ILE A C 1
ATOM 749 O O . ILE A 1 92 ? -0.723 -3.973 1.254 1.00 95.25 92 ILE A O 1
ATOM 753 N N . GLU A 1 93 ? 1.227 -5.072 1.052 1.00 95.75 93 GLU A N 1
ATOM 754 C CA . GLU A 1 93 ? 1.092 -5.776 2.322 1.00 95.75 93 GLU A CA 1
ATOM 755 C C . GLU A 1 93 ? 1.092 -4.817 3.525 1.00 95.75 93 GLU A C 1
ATOM 757 O O . GLU A 1 93 ? 0.300 -4.973 4.458 1.00 95.75 93 GLU A O 1
ATOM 762 N N . GLN A 1 94 ? 1.914 -3.764 3.499 1.00 94.56 94 GLN A N 1
ATOM 763 C CA . GLN A 1 94 ? 1.918 -2.730 4.542 1.00 94.56 94 GLN A CA 1
ATOM 764 C C . GLN A 1 94 ? 0.583 -1.977 4.623 1.00 94.56 94 GLN A C 1
ATOM 766 O O . GLN A 1 94 ? 0.048 -1.793 5.721 1.00 94.56 94 GLN A O 1
ATOM 771 N N . VAL A 1 95 ? 0.019 -1.580 3.477 1.00 96.88 95 VAL A N 1
ATOM 772 C CA . VAL A 1 95 ? -1.286 -0.906 3.402 1.00 96.88 95 VAL A CA 1
ATOM 773 C C . VAL A 1 95 ? -2.396 -1.832 3.901 1.00 96.88 95 VAL A C 1
ATOM 775 O O . VAL A 1 95 ? -3.226 -1.403 4.705 1.00 96.88 95 VAL A O 1
ATOM 778 N N . ARG A 1 96 ? -2.389 -3.114 3.502 1.00 96.88 96 ARG A N 1
ATOM 779 C CA . ARG A 1 96 ? -3.353 -4.123 3.978 1.00 96.88 96 ARG A CA 1
ATOM 780 C C . ARG A 1 96 ? -3.291 -4.299 5.493 1.00 96.88 96 ARG A C 1
ATOM 782 O O . ARG A 1 96 ? -4.327 -4.230 6.154 1.00 96.88 96 ARG A O 1
ATOM 789 N N . LYS A 1 97 ? -2.092 -4.457 6.062 1.00 96.75 97 LYS A N 1
ATOM 790 C CA . LYS A 1 97 ? -1.903 -4.574 7.518 1.00 96.75 97 LYS A CA 1
ATOM 791 C C . LYS A 1 97 ? -2.376 -3.326 8.257 1.00 96.75 97 LYS A C 1
ATOM 793 O O . LYS A 1 97 ? -3.048 -3.442 9.280 1.00 96.75 97 LYS A O 1
ATOM 798 N N . ALA A 1 98 ? -2.045 -2.137 7.755 1.00 96.88 98 ALA A N 1
ATOM 799 C CA . ALA A 1 98 ? -2.479 -0.882 8.360 1.00 96.88 98 ALA A CA 1
ATOM 800 C C . ALA A 1 98 ? -4.010 -0.739 8.332 1.00 96.88 98 ALA A C 1
ATOM 802 O O . ALA A 1 98 ? -4.608 -0.415 9.356 1.00 96.88 98 ALA A O 1
ATOM 803 N N . TYR A 1 99 ? -4.654 -1.084 7.214 1.00 97.44 99 TYR A N 1
ATOM 804 C CA . TYR A 1 99 ? -6.113 -1.097 7.111 1.00 97.44 99 TYR A CA 1
ATOM 805 C C . TYR A 1 99 ? -6.764 -2.114 8.059 1.00 97.44 99 TYR A C 1
ATOM 807 O O . TYR A 1 99 ? -7.763 -1.814 8.711 1.00 97.44 99 TYR A O 1
ATOM 815 N N . GLY A 1 100 ? -6.176 -3.307 8.185 1.00 97.75 100 GLY A N 1
ATOM 816 C CA . GLY A 1 100 ? -6.624 -4.315 9.146 1.00 97.75 100 GLY A CA 1
ATOM 817 C C . GLY A 1 100 ? -6.632 -3.778 10.579 1.00 97.75 100 GLY A C 1
ATOM 818 O O . GLY A 1 100 ? -7.619 -3.950 11.293 1.00 97.75 100 GLY A O 1
ATOM 819 N N . LYS A 1 101 ? -5.583 -3.045 10.975 1.00 97.25 101 LYS A N 1
ATOM 820 C CA . LYS A 1 101 ? -5.522 -2.381 12.286 1.00 97.25 101 LYS A CA 1
ATOM 821 C C . LYS A 1 101 ? -6.637 -1.346 12.454 1.00 97.25 101 LYS A C 1
ATOM 823 O O . LYS A 1 101 ? -7.316 -1.392 13.472 1.00 97.25 101 LYS A O 1
ATOM 828 N N . VAL A 1 102 ? -6.882 -0.486 11.455 1.00 97.75 102 VAL A N 1
ATOM 829 C CA . VAL A 1 102 ? -7.998 0.488 11.481 1.00 97.75 102 VAL A CA 1
ATOM 830 C C . VAL A 1 102 ? -9.323 -0.230 11.745 1.00 97.75 102 VAL A C 1
ATOM 832 O O . VAL A 1 102 ? -10.080 0.148 12.638 1.00 97.75 102 VAL A O 1
ATOM 835 N N . ARG A 1 103 ? -9.593 -1.312 11.004 1.00 98.00 103 ARG A N 1
ATOM 836 C CA . ARG A 1 103 ? -10.831 -2.089 11.153 1.00 98.00 103 ARG A CA 1
ATOM 837 C C . ARG A 1 103 ? -10.992 -2.670 12.553 1.00 98.00 103 ARG A C 1
ATOM 839 O O . ARG A 1 103 ? -12.075 -2.557 13.122 1.00 98.00 103 ARG A O 1
ATOM 846 N N . ILE A 1 104 ? -9.938 -3.275 13.100 1.00 97.81 104 ILE A N 1
ATOM 847 C CA . ILE A 1 104 ? -9.973 -3.884 14.435 1.00 97.81 104 ILE A CA 1
ATOM 848 C C . ILE A 1 104 ? -10.190 -2.809 15.500 1.00 97.81 104 ILE A C 1
ATOM 850 O O . ILE A 1 104 ? -11.069 -2.962 16.343 1.00 97.81 104 ILE A O 1
ATOM 854 N N . THR A 1 105 ? -9.452 -1.700 15.445 1.00 97.12 105 THR A N 1
ATOM 855 C CA . THR A 1 105 ? -9.603 -0.613 16.419 1.00 97.12 105 THR A CA 1
ATOM 856 C C . THR A 1 105 ? -11.007 -0.003 16.370 1.00 97.12 105 THR A C 1
ATOM 858 O O . THR A 1 105 ? -11.605 0.230 17.419 1.00 97.12 105 THR A O 1
ATOM 861 N N . ASN A 1 106 ? -11.581 0.172 15.176 1.00 96.44 106 ASN A N 1
ATOM 862 C CA . ASN A 1 106 ? -12.960 0.640 15.012 1.00 96.44 106 ASN A CA 1
ATOM 863 C C . ASN A 1 106 ? -13.981 -0.344 15.600 1.00 96.44 106 ASN A C 1
ATOM 865 O O . ASN A 1 106 ? -14.915 0.079 16.284 1.00 96.44 106 ASN A O 1
ATOM 869 N N . ALA A 1 107 ? -13.795 -1.646 15.362 1.00 97.38 107 ALA A N 1
ATOM 870 C CA . ALA A 1 107 ? -14.659 -2.683 15.916 1.00 97.38 107 ALA A CA 1
ATOM 871 C C . ALA A 1 107 ? -14.616 -2.676 17.452 1.00 97.38 107 ALA A C 1
ATOM 873 O O . ALA A 1 107 ? -15.664 -2.544 18.085 1.00 97.38 107 ALA A O 1
ATOM 874 N N . LEU A 1 108 ? -13.413 -2.687 18.040 1.00 96.62 108 LEU A N 1
ATOM 875 C CA . LEU A 1 108 ? -13.210 -2.644 19.492 1.00 96.62 108 LEU A CA 1
ATOM 876 C C . LEU A 1 108 ? -13.830 -1.396 20.127 1.00 96.62 108 LEU A C 1
ATOM 878 O O . LEU A 1 108 ? -14.517 -1.495 21.142 1.00 96.62 108 LEU A O 1
ATOM 882 N N . LEU A 1 109 ? -13.633 -0.223 19.520 1.00 96.06 109 LEU A N 1
ATOM 883 C CA . LEU A 1 109 ? -14.226 1.017 20.014 1.00 96.06 109 LEU A CA 1
ATOM 884 C C . LEU A 1 109 ? -15.760 0.953 19.983 1.00 96.06 109 LEU A C 1
ATOM 886 O O . LEU A 1 109 ? -16.418 1.383 20.933 1.00 96.06 109 LEU A O 1
ATOM 890 N N . SER A 1 110 ? -16.332 0.400 18.910 1.00 95.69 110 SER A N 1
ATOM 891 C CA . SER A 1 110 ? -17.779 0.241 18.786 1.00 95.69 110 SER A CA 1
ATOM 892 C C . SER A 1 110 ? -18.335 -0.713 19.846 1.00 95.69 110 SER A C 1
ATOM 894 O O . SER A 1 110 ? -19.333 -0.388 20.491 1.00 95.69 110 SER A O 1
ATOM 896 N N . ASP A 1 111 ? -17.654 -1.826 20.110 1.00 96.25 111 ASP A N 1
ATOM 897 C CA . ASP A 1 111 ? -18.088 -2.825 21.082 1.00 96.25 111 ASP A CA 1
ATOM 898 C C . ASP A 1 111 ? -17.981 -2.301 22.514 1.00 96.25 111 ASP A C 1
ATOM 900 O O . ASP A 1 111 ? -18.940 -2.405 23.281 1.00 96.25 111 ASP A O 1
ATOM 904 N N . GLU A 1 112 ? -16.874 -1.648 22.870 1.00 95.00 112 GLU A N 1
ATOM 905 C CA . GLU A 1 112 ? -16.716 -1.043 24.196 1.00 95.00 112 GLU A CA 1
ATOM 906 C C . GLU A 1 112 ? -17.706 0.103 24.428 1.00 95.00 112 GLU A C 1
ATOM 908 O O . GLU A 1 112 ? -18.268 0.237 25.518 1.00 95.00 112 GLU A O 1
ATOM 913 N N . SER A 1 113 ? -18.012 0.894 23.394 1.00 92.44 113 SER A N 1
ATOM 914 C CA . SER A 1 113 ? -19.034 1.940 23.498 1.00 92.44 113 SER A CA 1
ATOM 915 C C . SER A 1 113 ? -20.435 1.365 23.745 1.00 92.44 113 SER A C 1
ATOM 917 O O . SER A 1 113 ? -21.171 1.887 24.586 1.00 92.44 113 SER A O 1
ATOM 919 N N . LYS A 1 114 ? -20.785 0.251 23.083 1.00 94.88 114 LYS A N 1
ATOM 920 C CA . LYS A 1 114 ? -22.056 -0.460 23.287 1.00 94.88 114 LYS A CA 1
ATOM 921 C C . LYS A 1 114 ? -22.138 -1.049 24.691 1.00 94.88 114 LYS A C 1
ATOM 923 O O . LYS A 1 114 ? -23.135 -0.822 25.371 1.00 94.88 114 LYS A O 1
ATOM 928 N N . LYS A 1 115 ? -21.086 -1.729 25.160 1.00 94.69 115 LYS A N 1
ATOM 929 C CA . LYS A 1 115 ? -21.024 -2.279 26.527 1.00 94.69 115 LYS A CA 1
ATOM 930 C C . LYS A 1 115 ? -21.170 -1.183 27.579 1.00 94.69 115 LYS A C 1
ATOM 932 O O . LYS A 1 115 ? -21.937 -1.329 28.530 1.00 94.69 115 LYS A O 1
ATOM 937 N N . ALA A 1 116 ? -20.472 -0.061 27.403 1.00 91.81 116 ALA A N 1
ATOM 938 C CA . ALA A 1 116 ? -20.571 1.068 28.320 1.00 91.81 116 ALA A CA 1
ATOM 939 C C . ALA A 1 116 ? -21.977 1.684 28.327 1.00 91.81 116 ALA A C 1
ATOM 941 O O . ALA A 1 116 ? -22.479 2.029 29.397 1.00 91.81 116 ALA A O 1
ATOM 942 N N . LYS A 1 117 ? -22.625 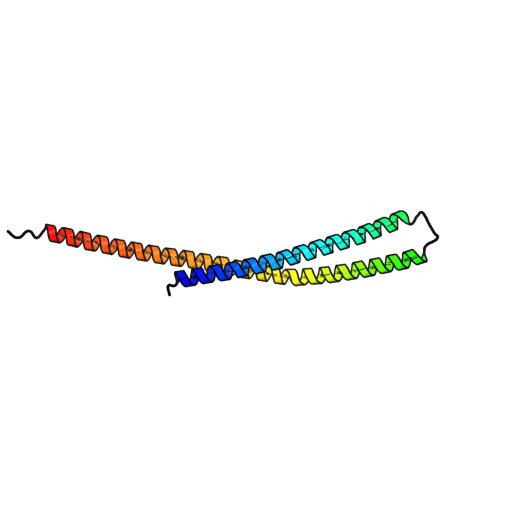1.793 27.160 1.00 92.44 117 LYS A N 1
ATOM 943 C CA . LYS A 1 117 ? -24.010 2.265 27.041 1.00 92.44 117 LYS A CA 1
ATOM 944 C C . LYS A 1 117 ? -24.988 1.318 27.743 1.00 92.44 117 LYS A C 1
ATOM 946 O O . LYS A 1 117 ? -25.708 1.771 28.624 1.00 92.44 117 LYS A O 1
ATOM 951 N N . GLN A 1 118 ? -24.928 0.019 27.458 1.00 94.69 118 GLN A N 1
ATOM 952 C CA . GLN A 1 118 ? -25.779 -0.995 28.095 1.00 94.69 118 GLN A CA 1
ATOM 953 C C . GLN A 1 118 ? -25.611 -1.019 29.618 1.00 94.69 118 GLN A C 1
ATOM 955 O O . GLN A 1 118 ? -26.588 -1.091 30.359 1.00 94.69 118 GLN A O 1
ATOM 960 N N . LYS A 1 119 ? -24.371 -0.905 30.113 1.00 92.38 119 LYS A N 1
ATOM 961 C CA . LYS A 1 119 ? -24.103 -0.833 31.555 1.00 92.38 119 LYS A CA 1
ATOM 962 C C . LYS A 1 119 ? -24.731 0.411 32.186 1.00 92.38 119 LYS A C 1
ATOM 964 O O . LYS A 1 119 ? -25.279 0.319 33.279 1.00 92.38 119 LYS A O 1
ATOM 969 N N . ARG A 1 120 ? -24.663 1.564 31.511 1.00 91.06 120 ARG A N 1
ATOM 970 C CA . ARG A 1 120 ? -25.299 2.809 31.976 1.00 91.06 120 ARG A CA 1
ATOM 971 C C . ARG A 1 120 ? -26.818 2.696 31.980 1.00 91.06 120 ARG A C 1
ATOM 973 O O . ARG A 1 120 ? -27.424 3.069 32.975 1.00 91.06 120 ARG A O 1
ATOM 980 N N . GLU A 1 121 ? -27.401 2.150 30.917 1.00 92.69 121 GLU A N 1
ATOM 981 C CA . GLU A 1 121 ? -28.845 1.919 30.806 1.00 92.69 121 GLU A CA 1
ATOM 982 C C . GLU A 1 121 ? -29.337 0.997 31.921 1.00 92.69 121 GLU A C 1
ATOM 984 O O . GLU A 1 121 ? -30.277 1.352 32.623 1.00 92.69 121 GLU A O 1
ATOM 989 N N . LYS A 1 122 ? -28.648 -0.123 32.173 1.00 93.94 122 LYS A N 1
ATOM 990 C CA . LYS A 1 122 ? -28.991 -1.037 33.270 1.00 93.94 122 LYS A CA 1
ATOM 991 C C . LYS A 1 122 ? -28.941 -0.349 34.638 1.00 93.94 122 LYS A C 1
ATOM 993 O O . LYS A 1 122 ? -29.907 -0.413 35.384 1.00 93.94 122 LYS A O 1
ATOM 998 N N . ILE A 1 123 ? -27.855 0.370 34.938 1.00 93.25 123 ILE A N 1
ATOM 999 C CA . ILE A 1 123 ? -27.719 1.115 36.204 1.00 93.25 123 ILE A CA 1
ATOM 1000 C C . ILE A 1 123 ? -28.819 2.176 36.345 1.00 93.25 123 ILE A C 1
ATOM 1002 O O . ILE A 1 123 ? -29.300 2.432 37.446 1.00 93.25 123 ILE A O 1
ATOM 1006 N N . GLN A 1 124 ? -29.197 2.829 35.247 1.00 93.25 124 GLN A N 1
ATOM 1007 C CA . GLN A 1 124 ? -30.246 3.840 35.255 1.00 93.25 124 GLN A CA 1
ATOM 1008 C C . GLN A 1 124 ? -31.622 3.214 35.499 1.00 93.25 124 GLN A C 1
ATOM 1010 O O . GLN A 1 124 ? -32.373 3.753 36.307 1.00 93.25 124 GLN A O 1
ATOM 1015 N N . LEU A 1 125 ? -31.914 2.069 34.876 1.00 92.00 125 LEU A N 1
ATOM 1016 C CA . LEU A 1 125 ? -33.137 1.304 35.114 1.00 92.00 125 LEU A CA 1
ATOM 1017 C C . LEU A 1 125 ? -33.240 0.859 36.577 1.00 92.00 125 LEU A C 1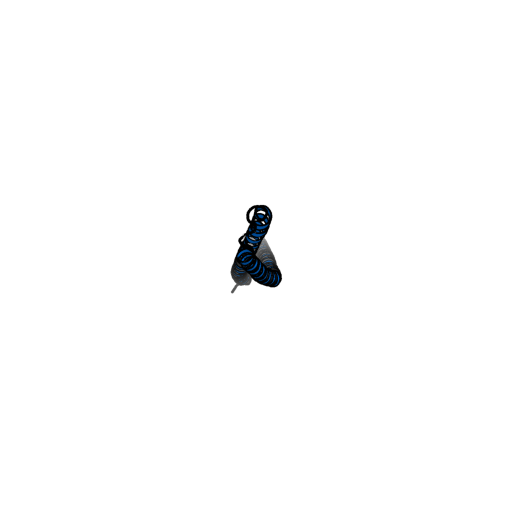
ATOM 1019 O O . LEU A 1 125 ? -34.246 1.158 37.220 1.00 92.00 125 LEU A O 1
ATOM 1023 N N . ASP A 1 126 ? -32.185 0.254 37.127 1.00 92.56 126 ASP A N 1
ATOM 1024 C CA . ASP A 1 126 ? -32.157 -0.198 38.525 1.00 92.56 126 ASP A CA 1
ATOM 1025 C C . ASP A 1 126 ? -32.436 0.977 39.484 1.00 92.56 126 ASP A C 1
ATOM 1027 O O . ASP A 1 126 ? -33.327 0.908 40.327 1.00 92.56 126 ASP A O 1
ATOM 1031 N N . ARG A 1 127 ? -31.789 2.133 39.269 1.00 91.56 127 ARG A N 1
ATOM 1032 C CA . ARG A 1 127 ? -32.039 3.349 40.067 1.00 91.56 127 ARG A CA 1
ATOM 1033 C C . ARG A 1 127 ? -33.472 3.870 39.944 1.00 91.56 127 ARG A C 1
ATOM 1035 O O . ARG A 1 127 ? -34.038 4.359 40.924 1.00 91.56 127 ARG A O 1
ATOM 1042 N N . THR A 1 128 ? -34.060 3.823 38.748 1.00 91.81 128 THR A N 1
ATOM 1043 C CA . THR A 1 128 ? -35.457 4.246 38.560 1.00 91.81 128 THR A CA 1
ATOM 1044 C C . THR A 1 128 ? -36.433 3.309 39.264 1.00 91.81 128 THR A C 1
ATOM 1046 O O . THR A 1 128 ? -37.372 3.793 39.889 1.00 91.81 128 THR A O 1
ATOM 1049 N N . LEU A 1 129 ? -36.179 1.998 39.250 1.00 91.31 129 LEU A N 1
ATOM 1050 C CA . LEU A 1 129 ? -36.981 1.020 39.985 1.00 91.31 129 LEU A CA 1
ATOM 1051 C C . LEU A 1 129 ? -36.872 1.235 41.500 1.00 91.31 129 LEU A C 1
ATOM 1053 O O . LEU A 1 129 ?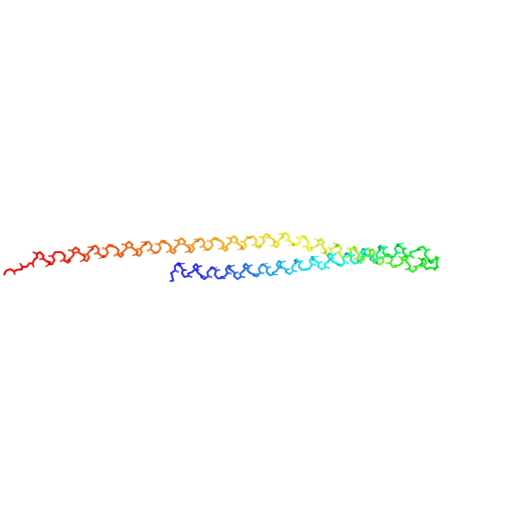 -37.898 1.323 42.173 1.00 91.31 129 LEU A O 1
ATOM 1057 N N . ASP A 1 130 ? -35.656 1.417 42.020 1.00 89.25 130 ASP A N 1
ATOM 1058 C CA . ASP A 1 130 ? -35.416 1.659 43.449 1.00 89.25 130 ASP A CA 1
ATOM 1059 C C . ASP A 1 130 ? -36.111 2.939 43.939 1.00 89.25 130 ASP A C 1
ATOM 1061 O O . ASP A 1 130 ? -36.765 2.962 44.986 1.00 89.25 130 ASP A O 1
ATOM 1065 N N . SER A 1 131 ? -36.010 4.024 43.166 1.00 86.62 131 SER A N 1
ATOM 1066 C CA . SER A 1 131 ? -36.658 5.297 43.506 1.00 86.62 131 SER A CA 1
ATOM 1067 C C . SER A 1 131 ? -38.186 5.239 43.411 1.00 86.62 131 SER A C 1
ATOM 1069 O O . SER A 1 131 ? -38.859 5.823 44.261 1.00 86.62 131 SER A O 1
ATOM 1071 N N . ALA A 1 132 ? -38.747 4.497 42.450 1.00 83.44 132 ALA A N 1
ATOM 1072 C CA . ALA A 1 132 ? -40.187 4.261 42.361 1.00 83.44 132 ALA A CA 1
ATOM 1073 C C . ALA A 1 132 ? -40.704 3.418 43.543 1.00 83.44 132 ALA A C 1
ATOM 1075 O O . ALA A 1 132 ? -41.719 3.760 44.154 1.00 83.44 132 ALA A O 1
ATOM 1076 N N . ALA A 1 133 ? -39.975 2.366 43.931 1.00 82.38 133 ALA A N 1
ATOM 1077 C CA . ALA A 1 133 ? -40.307 1.546 45.096 1.00 82.38 133 ALA A CA 1
ATOM 1078 C C . ALA A 1 133 ? -40.283 2.365 46.401 1.00 82.38 133 ALA A C 1
ATOM 1080 O O . ALA A 1 133 ? -41.197 2.263 47.224 1.00 82.38 133 ALA A O 1
ATOM 1081 N N . ALA A 1 134 ? -39.288 3.244 46.565 1.00 77.94 134 ALA A N 1
ATOM 1082 C CA . ALA A 1 134 ? -39.187 4.138 47.718 1.00 77.94 134 ALA A CA 1
ATOM 1083 C C . ALA A 1 134 ? -40.326 5.178 47.781 1.00 77.94 134 ALA A C 1
ATOM 1085 O O . ALA A 1 134 ? -40.786 5.527 48.872 1.00 77.94 134 ALA A O 1
ATOM 1086 N N . GLN A 1 135 ? -40.805 5.669 46.632 1.00 75.50 135 GLN A N 1
ATOM 1087 C CA . GLN A 1 135 ? -41.953 6.582 46.562 1.00 75.50 135 GLN A CA 1
ATOM 1088 C C . GLN A 1 135 ? -43.267 5.884 46.932 1.00 75.50 135 GLN A C 1
ATOM 1090 O O . GLN A 1 135 ? -44.058 6.443 47.692 1.00 75.50 135 GLN A O 1
ATOM 1095 N N . HIS A 1 136 ? -43.473 4.649 46.468 1.00 72.75 136 HIS A N 1
ATOM 1096 C CA . HIS A 1 136 ? -44.657 3.859 46.810 1.00 72.75 136 HIS A CA 1
ATOM 1097 C C . HIS A 1 136 ? -44.729 3.554 48.318 1.00 72.75 136 HIS A C 1
ATOM 1099 O O . HIS A 1 136 ? -45.778 3.721 48.940 1.00 72.75 136 HIS A O 1
ATOM 1105 N N . PHE A 1 137 ? -43.604 3.188 48.944 1.00 61.31 137 PHE A N 1
ATOM 1106 C CA . PHE A 1 137 ? -43.552 2.932 50.390 1.00 61.31 137 PHE A CA 1
ATOM 1107 C C . PHE A 1 137 ? -43.810 4.185 51.243 1.00 61.31 137 PHE A C 1
ATOM 1109 O O . PHE A 1 137 ? -44.482 4.099 52.269 1.00 61.31 137 PHE A O 1
ATOM 1116 N N . LYS A 1 138 ? -43.348 5.366 50.808 1.00 61.25 138 LYS A N 1
ATOM 1117 C CA . LYS A 1 138 ? -43.649 6.640 51.489 1.00 61.25 138 LYS A CA 1
ATOM 1118 C C . LYS A 1 138 ? -45.120 7.058 51.381 1.00 61.25 138 LYS A C 1
ATOM 1120 O O . LYS A 1 138 ? -45.605 7.747 52.271 1.00 61.25 138 LYS A O 1
ATOM 1125 N N . GLY A 1 139 ? -45.833 6.644 50.331 1.00 58.66 139 GLY A N 1
ATOM 1126 C CA . GLY A 1 139 ? -47.274 6.889 50.185 1.00 58.66 139 GLY A CA 1
ATOM 1127 C C . GLY A 1 139 ? -48.151 6.001 51.077 1.00 58.66 139 GLY A C 1
ATOM 1128 O O . GLY A 1 139 ? -49.233 6.423 51.477 1.00 58.66 139 GLY A O 1
ATOM 1129 N N . ALA A 1 140 ? -47.675 4.801 51.424 1.00 57.09 140 ALA A N 1
ATOM 1130 C CA . ALA A 1 140 ? -48.407 3.828 52.239 1.00 57.09 140 ALA A CA 1
ATOM 1131 C C . ALA A 1 140 ? -48.304 4.072 53.761 1.00 57.09 140 ALA A C 1
ATOM 1133 O O . ALA A 1 140 ? -49.106 3.537 54.521 1.00 57.09 140 ALA A O 1
ATOM 1134 N N . PHE A 1 141 ? -47.353 4.895 54.216 1.00 51.47 141 PHE A N 1
ATOM 1135 C CA . PHE A 1 141 ? -47.129 5.213 55.631 1.00 51.47 141 PHE A CA 1
ATOM 1136 C C . PHE A 1 141 ? -47.593 6.651 55.932 1.00 51.47 141 PHE A C 1
ATOM 1138 O O . PHE A 1 141 ? -46.783 7.557 56.116 1.00 51.47 141 PHE A O 1
ATOM 1145 N N . ARG A 1 142 ? -48.912 6.894 55.944 1.00 52.38 142 ARG A N 1
ATOM 1146 C CA . ARG A 1 142 ? -49.482 8.099 56.578 1.00 52.38 142 ARG A CA 1
ATOM 1147 C C . ARG A 1 142 ? -49.739 7.782 58.057 1.00 52.38 142 ARG A C 1
ATOM 1149 O O . ARG A 1 142 ? -50.619 6.965 58.323 1.00 52.38 142 ARG A O 1
ATOM 1156 N N . PRO A 1 143 ? -49.006 8.382 59.011 1.00 56.69 143 PRO A N 1
ATOM 1157 C CA . PRO A 1 143 ? -49.369 8.281 60.418 1.00 56.69 143 PRO A CA 1
ATOM 1158 C C . PRO A 1 143 ? -50.664 9.076 60.644 1.00 56.69 143 PRO A C 1
ATOM 1160 O O . PRO A 1 143 ? -50.790 10.187 60.121 1.00 56.69 143 PRO A O 1
ATOM 1163 N N . CYS A 1 144 ? -51.618 8.480 61.362 1.00 53.03 144 CYS A N 1
ATOM 1164 C CA . CYS A 1 144 ? -52.744 9.204 61.959 1.00 53.03 144 CYS A CA 1
ATOM 1165 C C . CYS A 1 144 ? -52.257 10.067 63.124 1.00 53.03 144 CYS A C 1
ATOM 1167 O O . CYS A 1 144 ? -51.288 9.637 63.794 1.00 53.03 144 CYS A O 1
#

pLDDT: mean 87.5, std 13.8, range [49.59, 98.0]